Protein AF-A0A4Z1EH36-F1 (afdb_monomer_lite)

Sequence (78 aa):
MSRRMAEAMICFSSAVSVSYQASFLVKSYPWDTVTKVFDVGGAQGHSSIELAQTYPNLKAVLQDLPEVVEGIEKNSTK

pLDDT: mean 79.7, std 14.91, range [40.78, 96.12]

Secondary structure (DSSP, 8-state):
-HHHHHHHHHHIIIII-GGG-HHHHHHHS-GGG-SEEEEET-TTTHHHHHHHHH-TT-EEEEE--HHHHHHHHHHHT-

InterPro domains:
  IPR001077 O-methyltransferase, C-terminal domain [PF00891] (22-71)
  IPR016461 O-methyltransferase-like [PS51683] (1-78)
  IPR029063 S-adenosyl-L-methionine-dependent methyltransferase superfamily [G3DSA:3.40.50.150] (1-78)
  IPR029063 S-adenosyl-L-methionine-dependent methyltransferase superfamily [SSF53335] (21-75)

Organism: NCBI:txid87230

Foldseek 3Di:
DVPVVLVVVCCCQPPPDPVNPLVCVLPVDPQVVDQEDEAEQCQLCNNVVVNCVVHVSHHYHYDYDPVSVVVNVVVVVD

Structure (mmCIF, N/CA/C/O backbone):
data_AF-A0A4Z1EH36-F1
#
_entry.id   AF-A0A4Z1EH36-F1
#
loop_
_atom_site.group_PDB
_atom_site.id
_atom_site.type_symbol
_atom_site.label_atom_id
_atom_site.label_alt_id
_atom_site.label_comp_id
_atom_site.label_asym_id
_atom_site.label_entity_id
_atom_site.label_seq_id
_atom_site.pdbx_PDB_ins_code
_atom_site.Cartn_x
_atom_site.Cartn_y
_atom_site.Cartn_z
_atom_site.occupancy
_atom_site.B_iso_or_equiv
_atom_site.auth_seq_id
_atom_site.aut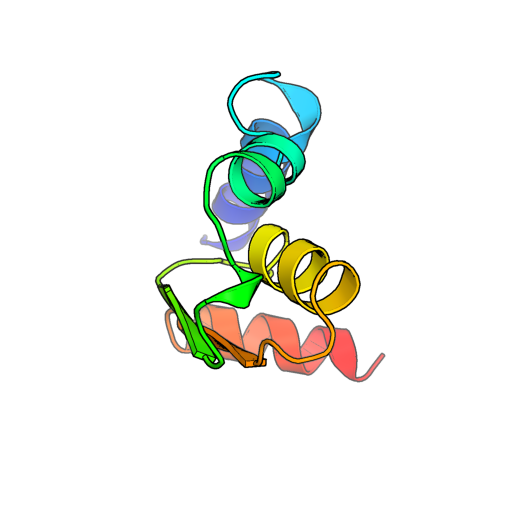h_comp_id
_atom_site.auth_asym_id
_atom_site.auth_atom_id
_atom_site.pdbx_PDB_model_num
ATOM 1 N N . MET A 1 1 ? 17.482 14.661 11.965 1.00 48.25 1 MET A N 1
ATOM 2 C CA . MET A 1 1 ? 18.426 14.026 11.015 1.00 48.25 1 MET A CA 1
ATOM 3 C C . MET A 1 1 ? 17.700 13.184 9.954 1.00 48.25 1 MET A C 1
ATOM 5 O O . MET A 1 1 ? 18.136 13.185 8.813 1.00 48.25 1 MET A O 1
ATOM 9 N N . SER A 1 2 ? 16.560 12.554 10.267 1.00 63.50 2 SER A N 1
ATOM 10 C CA . SER A 1 2 ? 15.790 11.662 9.375 1.00 63.50 2 SER A CA 1
ATOM 11 C C . SER A 1 2 ? 15.083 12.331 8.179 1.00 63.50 2 SER A C 1
ATOM 13 O O . SER A 1 2 ? 14.993 11.728 7.114 1.00 63.50 2 SER A O 1
ATOM 15 N N . ARG A 1 3 ? 14.657 13.600 8.279 1.00 64.88 3 ARG A N 1
ATOM 16 C CA . ARG A 1 3 ? 13.920 14.286 7.192 1.00 64.88 3 ARG A CA 1
ATOM 17 C C . ARG A 1 3 ? 14.684 14.382 5.862 1.00 64.88 3 ARG A C 1
ATOM 19 O O . ARG A 1 3 ? 14.118 14.069 4.824 1.00 64.88 3 ARG A O 1
ATOM 26 N N . ARG A 1 4 ? 15.964 14.781 5.880 1.00 77.31 4 ARG A N 1
ATOM 27 C CA . ARG A 1 4 ? 16.769 14.912 4.646 1.00 77.31 4 ARG A CA 1
ATOM 28 C C . ARG A 1 4 ? 17.043 13.560 3.979 1.00 77.31 4 ARG A C 1
ATOM 30 O O . ARG A 1 4 ? 17.151 13.495 2.763 1.00 77.31 4 ARG A O 1
ATOM 37 N N . MET A 1 5 ? 17.122 12.489 4.772 1.00 75.25 5 MET A N 1
ATOM 38 C CA . MET A 1 5 ? 17.239 11.119 4.266 1.00 75.25 5 MET A CA 1
ATOM 39 C C . MET A 1 5 ? 15.939 10.685 3.571 1.00 75.25 5 MET A C 1
ATOM 41 O O . MET A 1 5 ? 15.985 10.164 2.462 1.00 75.25 5 MET A O 1
ATOM 45 N N . ALA A 1 6 ? 14.780 10.967 4.176 1.00 67.19 6 ALA A N 1
ATOM 46 C CA . ALA A 1 6 ? 13.476 10.685 3.574 1.00 67.19 6 ALA A CA 1
ATOM 47 C C . ALA A 1 6 ? 13.252 11.479 2.272 1.00 67.19 6 ALA A C 1
ATOM 49 O O . ALA A 1 6 ? 12.810 10.913 1.277 1.00 67.19 6 ALA A O 1
ATOM 50 N N . GLU A 1 7 ? 13.619 12.764 2.247 1.00 71.38 7 GLU A N 1
ATOM 51 C CA . GLU A 1 7 ? 13.554 13.607 1.042 1.00 71.38 7 GLU A CA 1
ATOM 52 C C . GLU A 1 7 ? 14.457 13.068 -0.085 1.00 71.38 7 GLU A C 1
ATOM 54 O O . GLU A 1 7 ? 14.031 13.000 -1.239 1.00 71.38 7 GLU A O 1
ATOM 59 N N . ALA A 1 8 ? 15.673 12.614 0.241 1.00 75.38 8 ALA A N 1
ATOM 60 C CA . ALA A 1 8 ? 16.555 11.967 -0.730 1.00 75.38 8 ALA A CA 1
ATOM 61 C C . ALA A 1 8 ? 15.955 10.660 -1.278 1.00 75.38 8 ALA A C 1
ATOM 63 O O . ALA A 1 8 ? 16.039 10.403 -2.479 1.00 75.38 8 ALA A O 1
ATOM 64 N N . MET A 1 9 ? 15.302 9.866 -0.426 1.00 71.75 9 MET A N 1
ATOM 65 C CA . MET A 1 9 ? 14.684 8.605 -0.836 1.00 71.75 9 MET A CA 1
ATOM 66 C C . MET A 1 9 ? 13.454 8.813 -1.728 1.00 71.75 9 MET A C 1
ATOM 68 O O . MET A 1 9 ? 13.260 8.056 -2.676 1.00 71.75 9 MET A O 1
ATOM 72 N N . ILE A 1 10 ? 12.675 9.875 -1.492 1.00 67.69 10 ILE A N 1
ATOM 73 C CA . ILE A 1 10 ? 11.579 10.286 -2.385 1.00 67.69 10 ILE A CA 1
ATOM 74 C C . ILE A 1 10 ? 12.127 10.672 -3.761 1.00 67.69 10 ILE A C 1
ATOM 76 O O . ILE A 1 10 ? 11.582 10.258 -4.781 1.00 67.69 10 ILE A O 1
ATOM 80 N N . CYS A 1 11 ? 13.217 11.441 -3.820 1.00 67.38 11 CYS A N 1
ATOM 81 C CA . CYS A 1 11 ? 13.862 11.778 -5.092 1.00 67.38 11 CYS A CA 1
ATOM 82 C C . CYS A 1 11 ? 14.361 10.513 -5.815 1.00 67.38 11 CYS A C 1
ATOM 84 O O . CYS A 1 11 ? 14.177 10.366 -7.021 1.00 67.38 11 CYS A O 1
ATOM 86 N N . PHE A 1 12 ? 14.925 9.554 -5.079 1.00 65.94 12 PHE A N 1
ATOM 87 C CA . PHE A 1 12 ? 15.392 8.294 -5.653 1.00 65.94 12 PHE A CA 1
ATOM 88 C C . PHE A 1 12 ? 14.253 7.432 -6.224 1.00 65.94 12 PHE A C 1
ATOM 90 O O . PHE A 1 12 ? 14.386 6.920 -7.339 1.00 65.94 12 P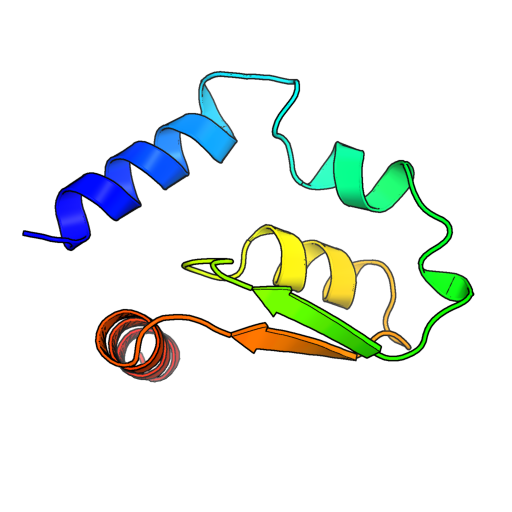HE A O 1
ATOM 97 N N 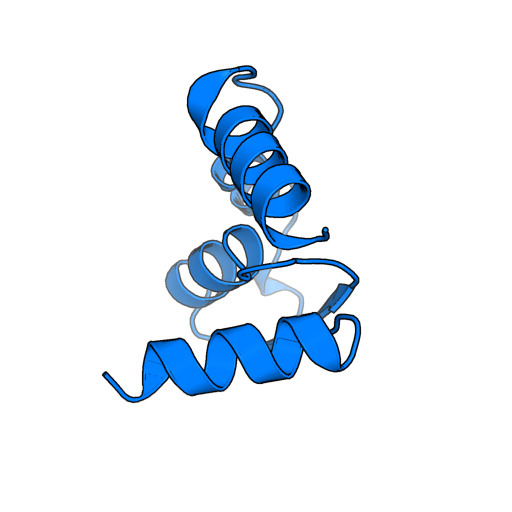. SER A 1 13 ? 13.128 7.310 -5.508 1.00 61.84 13 SER A N 1
ATOM 98 C CA . SER A 1 13 ? 11.969 6.528 -5.962 1.00 61.84 13 SER A CA 1
ATOM 99 C C . SER A 1 13 ? 11.181 7.203 -7.089 1.00 61.84 13 SER A C 1
ATOM 101 O O . SER A 1 13 ? 10.621 6.508 -7.932 1.00 61.84 13 SER A O 1
ATOM 103 N N . SER A 1 14 ? 11.156 8.541 -7.136 1.00 61.56 14 SER A N 1
ATOM 104 C CA . SER A 1 14 ? 10.371 9.298 -8.125 1.00 61.56 14 SER A CA 1
ATOM 105 C C . SER A 1 14 ? 11.152 9.756 -9.361 1.00 61.56 14 SER A C 1
ATOM 107 O O . SER A 1 14 ? 10.563 9.841 -10.436 1.00 61.56 14 SER A O 1
ATOM 109 N N . ALA A 1 15 ? 12.452 10.054 -9.243 1.00 56.22 15 ALA A N 1
ATOM 110 C CA . ALA A 1 15 ? 13.195 10.779 -10.281 1.00 56.22 15 ALA A CA 1
ATOM 111 C C . ALA A 1 15 ? 14.391 10.024 -10.888 1.00 56.22 15 ALA A C 1
ATOM 113 O O . ALA A 1 15 ? 14.791 10.353 -12.003 1.00 56.22 15 ALA A O 1
ATOM 114 N N . VAL A 1 16 ? 14.986 9.040 -10.198 1.00 51.28 16 VAL A N 1
ATOM 115 C CA . VAL A 1 16 ? 16.324 8.524 -10.575 1.00 51.28 16 VAL A CA 1
ATOM 116 C C . VAL A 1 16 ? 16.310 7.116 -11.183 1.00 51.28 16 VAL A C 1
ATOM 118 O O . VAL A 1 16 ? 17.251 6.760 -11.891 1.00 51.28 16 VAL A O 1
ATOM 121 N N . SER A 1 17 ? 15.252 6.313 -11.014 1.00 44.75 17 SER A N 1
ATOM 122 C CA . SER A 1 17 ? 15.181 5.020 -11.710 1.00 44.75 17 SER A CA 1
ATOM 123 C C . SER A 1 17 ? 13.769 4.631 -12.140 1.00 44.75 17 SER A C 1
ATOM 125 O O . SER A 1 17 ? 12.857 4.483 -11.332 1.00 44.75 17 SER A O 1
ATOM 127 N N . VAL A 1 18 ? 13.615 4.393 -13.446 1.00 50.44 18 VAL A N 1
ATOM 128 C CA . VAL A 1 18 ? 12.410 3.801 -14.052 1.00 50.44 18 VAL A CA 1
ATOM 129 C C . VAL A 1 18 ? 12.039 2.488 -13.343 1.00 50.44 18 VAL A C 1
ATOM 131 O O . VAL A 1 18 ? 10.866 2.171 -13.215 1.00 50.44 18 VAL A O 1
ATOM 134 N N . SER A 1 19 ? 13.028 1.775 -12.800 1.00 49.69 19 SER A N 1
ATOM 135 C CA . SER A 1 19 ? 12.893 0.505 -12.082 1.00 49.69 19 SER A CA 1
ATOM 136 C C . SER A 1 19 ? 12.199 0.582 -10.711 1.00 49.69 19 SER A C 1
ATOM 138 O O . SER A 1 19 ? 11.798 -0.462 -10.207 1.00 49.69 19 SER A O 1
ATOM 140 N N . TYR A 1 20 ? 12.071 1.767 -10.096 1.00 53.59 20 TYR A N 1
ATOM 141 C CA . TYR A 1 20 ? 11.475 1.956 -8.755 1.00 53.59 20 TYR A CA 1
ATOM 142 C C . TYR A 1 20 ? 10.149 2.731 -8.758 1.00 53.59 20 TYR A C 1
ATOM 144 O O . TYR A 1 20 ? 9.618 3.055 -7.697 1.00 53.59 20 TYR A O 1
ATOM 152 N N . GLN A 1 21 ? 9.584 2.999 -9.935 1.00 64.44 21 GLN A N 1
ATOM 153 C CA . GLN A 1 21 ? 8.232 3.543 -10.044 1.00 64.44 21 GLN A CA 1
ATOM 154 C C . GLN A 1 21 ? 7.226 2.573 -9.411 1.00 64.44 21 GLN A C 1
ATOM 156 O O . GLN A 1 21 ? 7.189 1.392 -9.770 1.00 6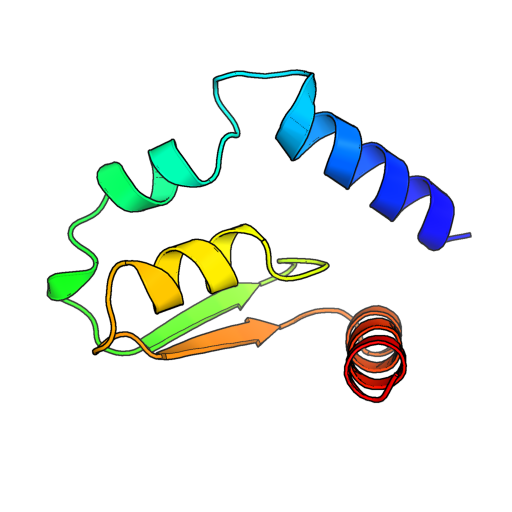4.44 21 GLN A O 1
ATOM 161 N N . ALA A 1 22 ? 6.376 3.072 -8.510 1.00 67.00 22 ALA A N 1
ATOM 162 C CA . ALA A 1 22 ? 5.358 2.266 -7.833 1.00 67.00 22 ALA A CA 1
ATOM 163 C C . ALA A 1 22 ? 4.413 1.556 -8.829 1.00 67.00 22 ALA A C 1
ATOM 165 O O . ALA A 1 22 ? 4.033 0.403 -8.609 1.00 67.00 22 ALA A O 1
ATOM 166 N N . SER A 1 23 ? 4.204 2.140 -10.012 1.00 70.19 23 SER A N 1
ATOM 167 C CA . SER A 1 23 ? 3.496 1.506 -11.132 1.00 70.19 23 SER A CA 1
ATOM 168 C C . SER A 1 23 ? 4.048 0.144 -11.592 1.00 70.19 23 SER A C 1
ATOM 170 O O . SER A 1 23 ? 3.273 -0.678 -12.089 1.00 70.19 23 SER A O 1
ATOM 172 N N . PHE A 1 24 ? 5.346 -0.151 -11.427 1.00 80.62 24 PHE A N 1
ATOM 173 C CA . PHE A 1 24 ? 5.877 -1.492 -11.715 1.00 80.62 24 PHE A CA 1
ATOM 174 C C . PHE A 1 24 ? 5.390 -2.509 -10.688 1.00 80.62 24 PHE A C 1
ATOM 176 O O . PHE A 1 24 ? 4.946 -3.594 -11.062 1.00 80.62 24 PHE A O 1
ATOM 183 N N . LEU A 1 25 ? 5.415 -2.154 -9.404 1.00 83.75 25 LEU A N 1
ATOM 184 C CA . LEU A 1 25 ? 4.948 -3.016 -8.320 1.00 83.75 25 LEU A CA 1
ATOM 185 C C . LEU A 1 25 ? 3.449 -3.313 -8.453 1.00 83.75 25 LEU A C 1
ATOM 187 O O . LEU A 1 25 ? 3.030 -4.466 -8.347 1.00 83.75 25 LEU A O 1
ATOM 191 N N . VAL A 1 26 ? 2.655 -2.295 -8.783 1.00 85.62 26 VAL A N 1
ATOM 192 C CA . VAL A 1 26 ? 1.200 -2.407 -8.982 1.00 85.62 26 VAL A CA 1
ATOM 193 C C . VAL A 1 26 ? 0.838 -3.368 -10.128 1.00 85.62 26 VAL A C 1
ATOM 195 O O . VAL A 1 26 ? -0.198 -4.031 -10.067 1.00 85.62 26 VAL A O 1
ATOM 198 N N . LYS A 1 27 ? 1.694 -3.484 -11.155 1.00 85.31 27 LYS A N 1
ATOM 199 C CA . LYS A 1 27 ? 1.467 -4.332 -12.343 1.00 85.31 27 LYS A CA 1
ATOM 200 C C . LYS A 1 27 ? 2.117 -5.716 -12.277 1.00 85.31 27 LYS A C 1
ATOM 202 O O . LYS A 1 27 ? 1.753 -6.581 -13.066 1.00 85.31 27 LYS A O 1
ATOM 207 N N . SER A 1 28 ? 3.089 -5.927 -11.390 1.00 86.94 28 SER A N 1
ATOM 208 C CA . SER A 1 28 ? 3.915 -7.147 -11.394 1.00 86.94 28 SER A CA 1
ATOM 209 C C . SER A 1 28 ? 3.372 -8.280 -10.517 1.00 86.94 28 SER A C 1
ATOM 211 O O . SER A 1 28 ? 3.940 -9.370 -10.518 1.00 86.94 28 SER A O 1
ATOM 213 N N . TYR A 1 29 ? 2.292 -8.046 -9.767 1.00 89.31 29 TYR A N 1
ATOM 214 C CA . TYR A 1 29 ? 1.694 -9.025 -8.858 1.00 89.31 29 TYR A CA 1
ATOM 215 C C . TYR A 1 29 ? 0.158 -9.002 -8.964 1.00 89.31 29 TYR A C 1
ATOM 217 O O . TYR A 1 29 ? -0.410 -7.922 -9.139 1.00 89.31 29 TYR A O 1
ATOM 225 N N . PRO A 1 30 ? -0.532 -10.157 -8.867 1.00 91.38 30 PRO A N 1
ATOM 226 C CA . PRO A 1 30 ? -1.992 -10.220 -8.925 1.00 91.38 30 PRO A CA 1
ATOM 227 C C . PRO A 1 30 ? -2.612 -9.775 -7.589 1.00 91.38 30 PRO A C 1
ATOM 229 O O . PRO A 1 30 ? -3.028 -10.586 -6.758 1.00 91.38 30 PRO A O 1
ATOM 232 N N . TRP A 1 31 ? -2.628 -8.464 -7.346 1.00 93.31 31 TRP A N 1
ATOM 233 C CA . TRP A 1 31 ? -3.113 -7.862 -6.096 1.00 93.31 31 TRP A CA 1
ATOM 234 C C . TRP A 1 31 ? -4.611 -8.080 -5.842 1.00 93.31 31 TRP A C 1
ATOM 236 O O . TRP A 1 31 ? -5.060 -7.973 -4.707 1.00 93.31 31 TRP A O 1
ATOM 246 N N . ASP A 1 32 ? -5.378 -8.433 -6.869 1.00 91.56 32 ASP A N 1
ATOM 247 C CA . ASP A 1 32 ? -6.791 -8.817 -6.793 1.00 91.56 32 ASP A CA 1
ATOM 248 C C . ASP A 1 32 ? -7.031 -10.144 -6.052 1.00 91.56 32 ASP A C 1
ATOM 250 O O . ASP A 1 32 ? -8.146 -10.418 -5.608 1.00 91.56 32 ASP A O 1
ATOM 254 N N . THR A 1 33 ? -5.987 -10.953 -5.866 1.00 94.38 33 THR A N 1
ATOM 255 C CA . THR A 1 33 ? -6.055 -12.222 -5.122 1.00 94.38 33 THR A CA 1
ATOM 256 C C . THR A 1 33 ? -5.964 -12.048 -3.606 1.00 94.38 33 THR A C 1
ATOM 258 O O . THR A 1 33 ? -6.181 -13.002 -2.854 1.00 94.38 33 THR A O 1
ATOM 261 N N . VAL A 1 34 ? -5.654 -10.837 -3.135 1.00 94.44 34 VAL A N 1
ATOM 262 C CA . VAL A 1 34 ? -5.450 -10.527 -1.719 1.00 94.44 34 VAL A CA 1
ATOM 263 C C . VAL A 1 34 ? -6.321 -9.353 -1.284 1.00 94.44 34 VAL A C 1
ATOM 265 O O . VAL A 1 34 ? -6.692 -8.489 -2.067 1.00 94.44 34 VAL A O 1
ATOM 268 N N . THR A 1 35 ? -6.660 -9.310 0.003 1.00 94.50 35 THR A N 1
ATOM 269 C CA . THR A 1 35 ? -7.537 -8.267 0.569 1.00 94.50 35 THR A CA 1
ATOM 270 C C . THR A 1 35 ? -6.806 -7.312 1.504 1.00 94.50 35 THR A C 1
ATOM 272 O O . THR A 1 35 ? -7.334 -6.256 1.855 1.00 94.50 35 THR A O 1
ATOM 275 N N . LYS A 1 36 ? -5.590 -7.660 1.941 1.00 96.12 36 LYS A N 1
ATOM 276 C CA . LYS A 1 36 ? -4.816 -6.862 2.892 1.00 96.12 36 LYS A CA 1
ATOM 277 C C . LYS A 1 36 ? -3.321 -6.975 2.630 1.00 96.12 36 LYS A C 1
ATOM 279 O O . LYS A 1 36 ? -2.812 -8.080 2.466 1.00 96.12 36 LYS A O 1
ATOM 284 N N . VAL A 1 37 ? -2.635 -5.838 2.661 1.00 94.62 37 VAL A N 1
ATOM 285 C CA . VAL A 1 37 ? -1.183 -5.727 2.473 1.00 94.62 37 VAL A CA 1
ATOM 286 C C . VAL A 1 37 ? -0.593 -4.901 3.604 1.00 94.62 37 VAL A C 1
ATOM 288 O O . VAL A 1 37 ? -1.184 -3.902 4.010 1.00 94.62 37 VAL A O 1
ATOM 291 N N . PHE A 1 38 ? 0.565 -5.326 4.106 1.00 94.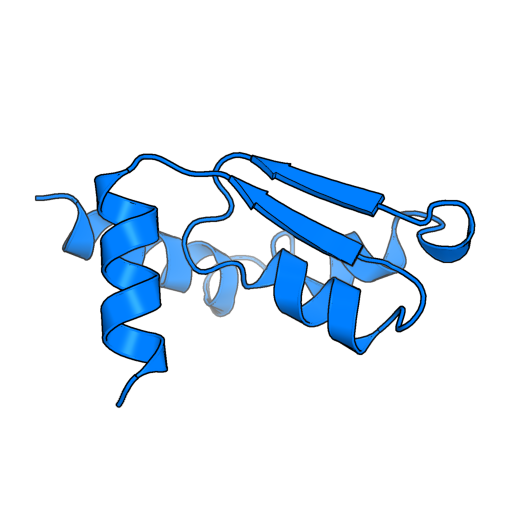69 38 PHE A N 1
ATOM 292 C CA . PHE A 1 38 ? 1.357 -4.577 5.075 1.00 94.69 38 PHE A CA 1
ATOM 293 C C . PHE A 1 38 ? 2.616 -4.057 4.382 1.00 94.69 38 PHE A C 1
ATOM 295 O O . PHE A 1 38 ? 3.443 -4.848 3.933 1.00 94.69 38 PHE A O 1
ATOM 302 N N . ASP A 1 39 ? 2.735 -2.738 4.278 1.00 91.56 39 ASP A N 1
ATOM 303 C CA . ASP A 1 39 ? 3.877 -2.044 3.686 1.00 91.56 39 ASP A CA 1
ATOM 304 C C . ASP A 1 39 ? 4.848 -1.653 4.802 1.00 91.56 39 ASP A C 1
ATOM 306 O O . ASP A 1 39 ? 4.609 -0.708 5.558 1.00 91.56 39 ASP A O 1
ATOM 310 N N . VAL A 1 40 ? 5.897 -2.459 4.966 1.00 94.06 40 VAL A N 1
ATOM 311 C CA . VAL A 1 40 ? 6.877 -2.325 6.048 1.00 94.06 40 VAL A CA 1
ATOM 312 C C . VAL A 1 40 ? 8.016 -1.419 5.593 1.00 94.06 40 VAL A C 1
ATOM 314 O O . VAL A 1 40 ? 8.741 -1.752 4.658 1.00 94.06 40 VAL A O 1
ATOM 317 N N . GLY A 1 41 ? 8.207 -0.297 6.286 1.00 87.62 41 GLY A N 1
ATOM 318 C CA . GLY A 1 41 ? 9.190 0.722 5.912 1.00 87.62 41 GLY A CA 1
ATOM 319 C C . GLY A 1 41 ? 8.771 1.539 4.687 1.00 87.62 41 GLY A C 1
ATOM 320 O O . GLY A 1 41 ? 9.628 2.030 3.953 1.00 87.62 41 GLY A O 1
ATOM 321 N N . GLY A 1 42 ? 7.463 1.665 4.440 1.00 84.12 42 GLY A N 1
ATOM 322 C CA . GLY A 1 42 ? 6.917 2.371 3.279 1.00 84.12 42 GLY A CA 1
ATOM 323 C C . GLY A 1 42 ? 7.066 3.899 3.327 1.00 84.12 42 GLY A C 1
ATOM 324 O O . GLY A 1 42 ? 6.613 4.584 2.404 1.00 84.12 42 GLY A O 1
ATOM 325 N N . ALA A 1 43 ? 7.686 4.459 4.373 1.00 86.00 43 ALA A N 1
ATOM 326 C CA . ALA A 1 43 ? 7.894 5.889 4.573 1.00 86.00 43 ALA A CA 1
ATOM 327 C C . ALA A 1 43 ? 6.583 6.677 4.438 1.00 86.00 43 ALA A C 1
ATOM 329 O O . ALA A 1 43 ? 5.695 6.519 5.259 1.00 86.00 43 ALA A O 1
ATOM 330 N N . GLN A 1 44 ? 6.424 7.511 3.406 1.00 83.06 44 GLN A N 1
ATOM 331 C CA . GLN A 1 44 ? 5.189 8.280 3.185 1.00 83.06 44 GLN A CA 1
ATOM 332 C C . GLN A 1 44 ? 4.070 7.482 2.487 1.00 83.06 44 GLN A C 1
ATOM 334 O O . GLN A 1 44 ? 3.031 8.047 2.156 1.00 83.06 44 GLN A O 1
ATOM 339 N N . GLY A 1 45 ? 4.266 6.185 2.238 1.00 85.94 45 GLY A N 1
ATOM 340 C CA . GLY A 1 45 ? 3.233 5.293 1.712 1.00 85.94 45 GLY A CA 1
ATOM 341 C C . GLY A 1 45 ? 2.933 5.463 0.223 1.00 85.94 45 GLY A C 1
ATOM 342 O O . GLY A 1 45 ? 1.833 5.134 -0.203 1.00 85.94 45 GLY A O 1
ATOM 343 N N . HIS A 1 46 ? 3.879 5.959 -0.582 1.00 84.19 46 HIS A N 1
ATOM 344 C CA . HIS A 1 46 ? 3.665 6.218 -2.015 1.00 84.19 46 HIS A CA 1
ATOM 345 C C . HIS A 1 46 ? 3.129 4.981 -2.763 1.00 84.19 46 HIS A C 1
ATOM 347 O O . HIS A 1 46 ? 2.094 5.052 -3.422 1.00 84.19 46 HIS A O 1
ATOM 353 N N . SER A 1 47 ? 3.773 3.823 -2.580 1.00 85.44 47 SER A N 1
ATOM 354 C CA . SER A 1 47 ? 3.343 2.552 -3.178 1.00 85.44 47 SER A CA 1
ATOM 355 C C . SER A 1 47 ? 2.010 2.056 -2.610 1.00 85.44 47 SER A C 1
ATOM 357 O O . SER A 1 47 ? 1.154 1.585 -3.356 1.00 85.44 47 SER A O 1
ATOM 359 N N . SER A 1 48 ? 1.811 2.194 -1.295 1.00 90.19 48 SER A N 1
ATOM 360 C CA . SER A 1 48 ? 0.557 1.839 -0.619 1.00 90.19 48 SER A CA 1
ATOM 361 C C . SER A 1 48 ? -0.642 2.638 -1.135 1.00 90.19 48 SER A C 1
ATOM 363 O O . SER A 1 48 ? -1.722 2.075 -1.318 1.00 90.19 48 SER A O 1
ATOM 365 N N . ILE A 1 49 ? -0.460 3.936 -1.394 1.00 89.06 49 ILE A N 1
ATOM 366 C CA . ILE A 1 49 ? -1.500 4.817 -1.937 1.00 89.06 49 ILE A CA 1
ATOM 367 C C . ILE A 1 49 ? -1.856 4.394 -3.364 1.00 89.06 49 ILE A C 1
ATOM 369 O O . ILE A 1 49 ? -3.038 4.225 -3.659 1.00 89.06 49 ILE A O 1
ATOM 373 N N . GLU A 1 50 ? -0.864 4.170 -4.232 1.00 89.56 50 GLU A N 1
ATOM 374 C CA . GLU A 1 50 ? -1.121 3.749 -5.618 1.00 89.56 50 GLU A CA 1
ATOM 375 C C . GLU A 1 50 ? -1.824 2.381 -5.675 1.00 89.56 50 GLU A C 1
ATOM 377 O O . GLU A 1 50 ? -2.767 2.190 -6.449 1.00 89.56 50 GLU A O 1
ATOM 382 N N . LEU A 1 51 ? -1.437 1.445 -4.799 1.00 91.00 51 LEU A N 1
ATOM 383 C CA . LEU A 1 51 ? -2.109 0.152 -4.658 1.00 91.00 51 LEU A CA 1
ATOM 384 C C . LEU A 1 51 ? -3.570 0.295 -4.226 1.00 91.00 51 LEU A C 1
ATOM 386 O O . LEU A 1 51 ? -4.444 -0.308 -4.847 1.00 91.00 51 LEU A O 1
ATOM 390 N N . ALA A 1 52 ? -3.845 1.096 -3.195 1.00 91.25 52 ALA A N 1
ATOM 391 C CA . ALA A 1 52 ? -5.204 1.306 -2.697 1.00 91.25 52 ALA A CA 1
ATOM 392 C C . ALA A 1 52 ? -6.099 2.026 -3.723 1.00 91.25 52 ALA A C 1
ATOM 394 O O . ALA A 1 52 ? -7.292 1.739 -3.812 1.00 91.25 52 ALA A O 1
ATOM 395 N N . GLN A 1 53 ? -5.529 2.937 -4.521 1.00 91.12 53 GLN A N 1
ATOM 396 C CA . GLN A 1 53 ? -6.235 3.604 -5.620 1.00 91.12 53 GLN A CA 1
ATOM 397 C C . GLN A 1 53 ? -6.535 2.650 -6.783 1.00 91.12 53 GLN A C 1
ATOM 399 O O . GLN A 1 53 ? -7.602 2.744 -7.389 1.00 91.12 53 GLN A O 1
ATOM 404 N N . THR A 1 54 ? -5.615 1.733 -7.090 1.00 92.31 54 THR A N 1
ATOM 405 C CA . THR A 1 54 ? -5.755 0.796 -8.217 1.00 92.31 54 THR A CA 1
ATOM 406 C C . THR A 1 54 ? -6.654 -0.394 -7.880 1.00 92.31 54 THR A C 1
ATOM 408 O O . THR A 1 54 ? -7.424 -0.842 -8.729 1.00 92.31 54 THR A O 1
ATOM 411 N N . TYR A 1 55 ? -6.593 -0.894 -6.643 1.00 93.50 55 TYR A N 1
ATOM 412 C CA . TYR A 1 55 ? -7.353 -2.052 -6.174 1.00 93.50 55 TYR A CA 1
ATOM 413 C C . TYR A 1 55 ? -8.231 -1.653 -4.976 1.00 93.50 55 TYR A C 1
ATOM 415 O O . TYR A 1 55 ? -7.826 -1.840 -3.832 1.00 93.50 55 TYR A O 1
ATOM 423 N N . PRO A 1 56 ? -9.463 -1.149 -5.193 1.00 91.50 56 PRO A N 1
ATOM 424 C CA . PRO A 1 56 ? -10.311 -0.623 -4.113 1.00 91.50 56 PRO A CA 1
ATOM 425 C C . PRO A 1 56 ? -10.699 -1.650 -3.037 1.00 91.50 56 PRO A C 1
ATOM 427 O O . PRO A 1 56 ? -11.042 -1.285 -1.916 1.00 91.50 56 PRO A O 1
ATOM 430 N N . ASN A 1 57 ? -10.650 -2.943 -3.374 1.00 92.25 57 ASN A N 1
ATOM 431 C CA . ASN A 1 57 ? -10.910 -4.042 -2.439 1.00 92.25 57 ASN A CA 1
ATOM 432 C C . ASN A 1 57 ? -9.696 -4.368 -1.546 1.00 92.25 57 ASN A C 1
ATOM 434 O O . ASN A 1 57 ? -9.815 -5.156 -0.606 1.00 92.25 57 ASN A O 1
ATOM 438 N N . LEU A 1 58 ? -8.532 -3.784 -1.840 1.00 94.75 58 LEU A N 1
ATOM 439 C CA . LEU A 1 58 ? -7.280 -4.006 -1.135 1.00 94.75 58 LEU A CA 1
ATOM 440 C C . LEU A 1 58 ? -7.116 -2.983 -0.010 1.00 94.75 58 LEU A C 1
ATOM 442 O O . LEU A 1 58 ? -7.068 -1.774 -0.238 1.00 94.75 58 LEU A O 1
ATOM 446 N N . LYS A 1 59 ? -6.944 -3.465 1.220 1.00 95.50 59 LYS A N 1
ATOM 447 C CA . LYS A 1 59 ? -6.594 -2.614 2.358 1.00 95.50 59 LYS A CA 1
ATOM 448 C C . LYS A 1 59 ? -5.082 -2.599 2.576 1.00 95.50 59 LYS A C 1
ATOM 450 O O . LYS A 1 59 ? -4.520 -3.584 3.054 1.00 95.50 59 LYS A O 1
ATOM 455 N N . ALA A 1 60 ? -4.439 -1.473 2.286 1.00 93.69 60 ALA A N 1
ATOM 456 C CA . ALA A 1 60 ? -3.038 -1.252 2.630 1.00 93.69 60 ALA A CA 1
ATOM 457 C C . ALA A 1 60 ? -2.899 -0.771 4.086 1.00 93.69 60 ALA A C 1
ATOM 459 O O . ALA A 1 60 ? -3.647 0.097 4.543 1.00 93.69 60 ALA A O 1
ATOM 460 N N . VAL A 1 61 ? -1.948 -1.347 4.819 1.00 94.31 61 VAL A N 1
ATOM 461 C CA . VAL A 1 61 ? -1.534 -0.916 6.157 1.00 94.31 61 VAL A CA 1
ATOM 462 C C . VAL A 1 61 ? -0.066 -0.531 6.088 1.00 94.31 61 VAL A C 1
ATOM 464 O O . VAL A 1 61 ? 0.791 -1.380 5.864 1.00 94.31 61 VAL A O 1
ATOM 467 N N . LEU A 1 62 ? 0.212 0.751 6.288 1.00 92.19 62 LEU A N 1
ATOM 468 C CA . LEU A 1 62 ? 1.567 1.276 6.338 1.00 92.19 62 LEU A C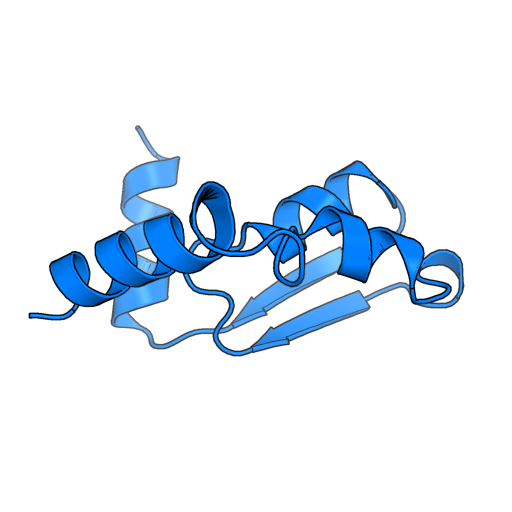A 1
ATOM 469 C C . LEU A 1 62 ? 2.144 1.077 7.743 1.00 92.19 62 LEU A C 1
ATOM 471 O O . LEU A 1 62 ? 1.531 1.494 8.727 1.00 92.19 62 LEU A O 1
ATOM 475 N N . GLN A 1 63 ? 3.313 0.450 7.836 1.00 92.62 63 GLN A N 1
ATOM 476 C CA . GLN A 1 63 ? 4.024 0.235 9.091 1.00 92.62 63 GLN A CA 1
ATOM 477 C C . GLN A 1 63 ? 5.433 0.815 8.989 1.00 92.62 63 GLN A C 1
ATOM 479 O O . GLN A 1 63 ? 6.224 0.397 8.150 1.00 92.62 63 GLN A O 1
ATOM 484 N N . ASP A 1 64 ? 5.771 1.731 9.890 1.00 92.50 64 ASP A N 1
ATOM 485 C CA . ASP A 1 64 ? 7.095 2.350 9.952 1.00 92.50 64 ASP A CA 1
ATOM 486 C C . ASP A 1 64 ? 7.483 2.656 11.410 1.00 92.50 64 ASP A C 1
ATOM 488 O O . ASP A 1 64 ? 6.743 2.335 12.348 1.00 92.50 64 ASP A O 1
ATOM 492 N N . LEU A 1 65 ? 8.656 3.253 11.612 1.00 91.94 65 LEU A N 1
ATOM 493 C CA . LEU A 1 65 ? 9.110 3.739 12.909 1.00 91.94 65 LEU A CA 1
ATOM 494 C C . LEU A 1 65 ? 8.122 4.774 13.482 1.00 91.94 65 LEU A C 1
ATOM 496 O O . LEU A 1 65 ? 7.576 5.576 12.717 1.00 91.94 65 LEU A O 1
ATOM 500 N N . PRO A 1 66 ? 7.942 4.834 14.819 1.00 90.50 66 PRO A N 1
ATOM 501 C CA . PRO A 1 66 ? 6.985 5.748 15.448 1.00 90.50 66 PRO A CA 1
ATOM 502 C C . PRO A 1 66 ? 7.138 7.207 14.995 1.00 90.50 66 PRO A C 1
ATOM 504 O O . PRO A 1 66 ? 6.156 7.856 14.656 1.00 90.50 66 PRO A O 1
ATOM 507 N N . GLU A 1 67 ? 8.377 7.699 14.885 1.00 87.88 67 GLU A N 1
ATOM 508 C CA . GLU A 1 67 ? 8.667 9.072 14.448 1.00 87.88 67 GLU A CA 1
ATOM 509 C C . GLU A 1 67 ? 8.235 9.374 13.003 1.00 87.88 67 GLU A C 1
ATOM 511 O O . GLU A 1 67 ? 7.881 10.512 12.686 1.00 87.88 67 GLU A O 1
ATOM 516 N N . VAL A 1 68 ? 8.249 8.366 12.126 1.00 86.56 68 VAL A N 1
ATOM 517 C CA . VAL A 1 68 ? 7.811 8.492 10.730 1.00 86.56 68 VAL A CA 1
ATOM 518 C C . VAL A 1 68 ? 6.289 8.532 10.680 1.00 86.56 68 VAL A C 1
ATOM 520 O O . VAL A 1 68 ? 5.728 9.434 10.056 1.00 86.56 68 VAL A O 1
ATOM 523 N N . VAL A 1 69 ? 5.630 7.615 11.394 1.00 87.44 69 VAL A N 1
ATOM 524 C CA . VAL A 1 69 ? 4.164 7.549 11.489 1.00 87.44 69 VAL A CA 1
ATOM 525 C C . VAL A 1 69 ? 3.599 8.855 12.052 1.00 87.44 69 VAL A C 1
ATOM 527 O O . VAL A 1 69 ? 2.744 9.478 11.421 1.00 87.44 69 VAL A O 1
ATOM 530 N N . GLU A 1 70 ? 4.149 9.349 13.164 1.00 87.81 70 GLU A N 1
ATOM 531 C CA . GLU A 1 70 ? 3.754 10.639 13.742 1.00 87.81 70 GLU A CA 1
ATOM 532 C C . GLU A 1 70 ? 3.951 11.815 12.772 1.00 87.81 70 GLU A C 1
ATOM 534 O O . GLU A 1 70 ? 3.198 12.792 12.799 1.00 87.81 70 GLU A O 1
ATOM 539 N N . GLY A 1 71 ? 4.994 11.764 11.939 1.00 83.69 71 GLY A N 1
ATOM 540 C CA . GLY A 1 71 ? 5.269 12.786 10.932 1.00 83.69 71 GLY A CA 1
ATOM 541 C C . GLY A 1 71 ? 4.213 12.836 9.825 1.00 83.69 71 GLY A C 1
ATOM 542 O O . GLY A 1 71 ? 3.920 13.920 9.317 1.00 83.69 71 GLY A O 1
ATOM 543 N N . ILE A 1 72 ? 3.625 11.692 9.473 1.00 82.06 72 ILE A N 1
ATOM 544 C CA . ILE A 1 72 ? 2.566 11.584 8.460 1.00 82.06 72 ILE A CA 1
ATOM 545 C C . ILE A 1 72 ? 1.248 12.118 9.015 1.00 82.06 72 ILE A C 1
ATOM 547 O O . ILE A 1 72 ? 0.639 12.985 8.390 1.00 82.06 72 ILE A O 1
ATOM 551 N N . GLU A 1 73 ? 0.843 11.675 10.208 1.00 77.94 73 GLU A N 1
ATOM 552 C CA . GLU A 1 73 ? -0.426 12.084 10.829 1.00 77.94 73 GLU A CA 1
ATOM 553 C C . GLU A 1 73 ? -0.542 13.612 10.957 1.00 77.94 73 GLU A C 1
ATOM 555 O O . GLU A 1 73 ? -1.586 14.191 10.647 1.00 77.94 73 GLU A O 1
ATOM 560 N N . LYS A 1 74 ? 0.563 14.279 11.321 1.00 73.50 74 LYS A N 1
ATOM 561 C CA . LYS A 1 74 ? 0.655 15.747 11.428 1.00 73.50 74 LYS A CA 1
ATOM 562 C C . LYS A 1 74 ? 0.510 16.472 10.086 1.00 73.50 74 LYS A C 1
ATOM 564 O O . LYS A 1 74 ? 0.090 17.628 10.064 1.00 73.50 74 LYS A O 1
ATOM 569 N N . ASN A 1 75 ? 0.880 15.830 8.979 1.00 62.41 75 ASN A N 1
ATOM 570 C CA . ASN A 1 75 ? 0.776 16.403 7.636 1.00 62.41 75 ASN A CA 1
ATOM 571 C C . ASN A 1 75 ? -0.589 16.132 6.990 1.00 62.41 75 ASN A C 1
ATOM 573 O O . ASN A 1 75 ? -1.007 16.918 6.149 1.00 62.41 75 ASN A O 1
ATOM 577 N N . SER A 1 76 ? -1.293 15.068 7.390 1.00 59.78 76 SER A N 1
ATOM 578 C CA . SER A 1 76 ? -2.641 14.744 6.895 1.00 59.78 76 SER A CA 1
ATOM 579 C C . SER A 1 76 ? -3.764 15.574 7.534 1.00 59.78 76 SER A C 1
ATOM 581 O O . SER A 1 76 ? -4.894 15.523 7.060 1.00 59.78 76 SER A O 1
ATOM 583 N N . THR A 1 77 ? -3.482 16.314 8.614 1.00 51.75 77 THR A N 1
ATOM 584 C CA . THR A 1 77 ? -4.441 17.208 9.300 1.00 51.75 77 THR A CA 1
ATOM 585 C C . THR A 1 77 ? -4.308 18.688 8.913 1.00 51.75 77 THR A C 1
ATOM 587 O O . THR A 1 77 ? -4.971 19.536 9.511 1.00 51.75 77 THR A O 1
ATOM 590 N N . LYS A 1 78 ? -3.469 19.008 7.923 1.00 40.78 78 LYS A N 1
ATOM 591 C CA . LYS A 1 78 ? -3.405 20.330 7.282 1.00 40.78 78 LYS A CA 1
ATOM 592 C C . LYS A 1 78 ? -4.095 20.297 5.929 1.00 40.78 78 LYS A C 1
ATOM 594 O O . LYS A 1 78 ? -4.689 21.340 5.587 1.00 40.78 78 LYS A O 1
#

Radius of gyration: 13.26 Å; chains: 1; bounding box: 29×33×30 Å